Protein AF-A0A6L7NGR9-F1 (afdb_monomer_lite)

Structure (mmCIF, N/CA/C/O backbone):
data_AF-A0A6L7NGR9-F1
#
_entry.id   AF-A0A6L7NGR9-F1
#
loop_
_atom_site.group_PDB
_atom_site.id
_atom_site.type_symbol
_atom_site.label_atom_id
_atom_site.label_alt_id
_atom_site.label_comp_id
_atom_site.label_asym_id
_atom_site.label_entity_id
_atom_site.label_seq_id
_atom_site.pdbx_PDB_ins_code
_atom_site.Cartn_x
_atom_site.Cartn_y
_atom_site.Cartn_z
_atom_site.occupancy
_atom_site.B_iso_or_equiv
_atom_site.auth_seq_id
_atom_site.auth_comp_id
_atom_site.auth_asym_id
_atom_site.auth_atom_id
_atom_site.pdbx_PDB_model_num
ATOM 1 N N . MET A 1 1 ? -42.366 -26.727 84.692 1.00 46.19 1 MET A N 1
ATOM 2 C CA . MET A 1 1 ? -41.537 -26.324 85.850 1.00 46.19 1 MET A CA 1
ATOM 3 C C . MET A 1 1 ? -40.359 -27.289 85.935 1.00 46.19 1 MET A C 1
ATOM 5 O O . MET A 1 1 ? -40.622 -28.473 85.774 1.00 46.19 1 MET A O 1
ATOM 9 N N . ALA A 1 2 ? -39.149 -26.780 86.221 1.00 41.91 2 ALA A N 1
ATOM 10 C CA . ALA A 1 2 ? -37.845 -27.476 86.352 1.00 41.91 2 ALA A CA 1
ATOM 11 C C . ALA A 1 2 ? -37.067 -27.638 85.010 1.00 41.91 2 ALA A C 1
ATOM 13 O O . ALA A 1 2 ? -37.673 -28.028 84.020 1.00 41.91 2 ALA A O 1
ATOM 14 N N . THR A 1 3 ? -35.773 -27.302 84.850 1.00 41.22 3 THR A N 1
ATOM 15 C CA . THR A 1 3 ? -34.698 -26.988 85.819 1.00 41.22 3 THR A CA 1
ATOM 16 C C . THR A 1 3 ? -33.558 -26.177 85.163 1.00 41.22 3 THR A C 1
ATOM 18 O O . THR A 1 3 ? -33.253 -26.348 83.988 1.00 41.22 3 THR A O 1
ATOM 21 N N . THR A 1 4 ? -32.933 -25.328 85.978 1.00 52.09 4 THR A N 1
ATOM 22 C CA . THR A 1 4 ? -31.679 -24.555 85.858 1.00 52.09 4 THR A CA 1
ATOM 23 C C . THR A 1 4 ? -30.402 -25.373 85.562 1.00 52.09 4 THR A C 1
ATOM 25 O O . THR A 1 4 ? -30.293 -26.499 86.038 1.00 52.09 4 THR A O 1
ATOM 28 N N . GLY A 1 5 ? -29.380 -24.756 84.935 1.00 35.94 5 GLY A N 1
ATOM 29 C CA . GLY A 1 5 ? -27.960 -25.159 85.064 1.00 35.94 5 GLY A CA 1
ATOM 30 C C . GLY A 1 5 ? -26.972 -24.437 84.118 1.00 35.94 5 GLY A C 1
ATOM 31 O O . GLY A 1 5 ? -27.147 -24.485 82.909 1.00 35.94 5 GLY A O 1
ATOM 32 N N . ALA A 1 6 ? -25.931 -23.794 84.664 1.00 43.97 6 ALA A N 1
ATOM 33 C CA . ALA A 1 6 ? -24.799 -23.113 83.989 1.00 43.97 6 ALA A CA 1
ATOM 34 C C . ALA A 1 6 ? -23.446 -23.738 84.459 1.00 43.97 6 ALA A C 1
ATOM 36 O O . ALA A 1 6 ? -23.508 -24.555 85.377 1.00 43.97 6 ALA A O 1
ATOM 37 N N . PRO A 1 7 ? -22.231 -23.236 84.110 1.00 58.16 7 PRO A N 1
ATOM 38 C CA . PRO A 1 7 ? -21.528 -23.062 82.824 1.00 58.16 7 PRO A CA 1
ATOM 39 C C . PRO A 1 7 ? -20.196 -23.912 82.770 1.00 58.16 7 PRO A C 1
ATOM 41 O O . PRO A 1 7 ? -20.270 -25.090 83.094 1.00 58.16 7 PRO A O 1
ATOM 44 N N . PRO A 1 8 ? -19.011 -23.416 82.326 1.00 58.41 8 PRO A N 1
ATOM 45 C CA . PRO A 1 8 ? -18.222 -23.837 81.147 1.00 58.41 8 PRO A CA 1
ATOM 46 C C . PRO A 1 8 ? -16.953 -24.690 81.440 1.00 58.41 8 PRO A C 1
ATOM 48 O O . PRO A 1 8 ? -16.488 -24.697 82.571 1.00 58.41 8 PRO A O 1
ATOM 51 N N . ALA A 1 9 ? -16.343 -25.327 80.420 1.00 42.66 9 ALA A N 1
ATOM 52 C CA . ALA A 1 9 ? -14.874 -25.465 80.228 1.00 42.66 9 ALA A CA 1
ATOM 53 C C . ALA A 1 9 ? -14.496 -26.461 79.101 1.00 42.66 9 ALA A C 1
ATOM 55 O O . ALA A 1 9 ? -14.867 -27.627 79.146 1.00 42.66 9 ALA A O 1
ATOM 56 N N . THR A 1 10 ? -13.739 -25.943 78.125 1.00 47.97 10 THR A N 1
ATOM 57 C CA . THR A 1 10 ? -12.476 -26.472 77.561 1.00 47.97 10 THR A CA 1
ATOM 58 C C . THR A 1 10 ? -12.337 -27.979 77.290 1.00 47.97 10 THR A C 1
ATOM 60 O O . THR A 1 10 ? -12.200 -28.737 78.240 1.00 47.97 10 THR A O 1
ATOM 63 N N . ASP A 1 11 ? -12.210 -28.386 76.013 1.00 40.19 11 ASP A N 1
ATOM 64 C CA . ASP A 1 11 ? -10.945 -28.948 75.487 1.00 40.19 11 ASP A CA 1
ATOM 65 C C . ASP A 1 11 ? -10.927 -29.154 73.949 1.00 40.19 11 ASP A C 1
ATOM 67 O O . ASP A 1 11 ? -11.904 -29.587 73.345 1.00 40.19 11 ASP A O 1
ATOM 71 N N . ALA A 1 12 ? -9.744 -28.890 73.385 1.00 48.38 12 ALA A N 1
ATOM 72 C CA . ALA A 1 12 ? -9.137 -29.399 72.148 1.00 48.38 12 ALA A CA 1
ATOM 73 C C . ALA A 1 12 ? -9.576 -28.913 70.734 1.00 48.38 12 ALA A C 1
ATOM 75 O O . ALA A 1 12 ? -10.753 -28.908 70.373 1.00 48.38 12 ALA A O 1
ATOM 76 N N . PRO A 1 13 ? -8.588 -28.560 69.875 1.00 42.38 13 PRO A N 1
ATOM 77 C CA . PRO A 1 13 ? -8.793 -27.973 68.554 1.00 42.38 13 PRO A CA 1
ATOM 78 C C . PRO A 1 13 ? -9.148 -29.045 67.519 1.00 42.38 13 PRO A C 1
ATOM 80 O O . PRO A 1 13 ? -8.401 -29.999 67.313 1.00 42.38 13 PRO A O 1
ATOM 83 N N . THR A 1 14 ? -10.259 -28.877 66.809 1.00 45.09 14 THR A N 1
ATOM 84 C CA . THR A 1 14 ? -10.574 -29.722 65.653 1.00 45.09 14 THR A CA 1
ATOM 85 C C . THR A 1 14 ? -10.079 -29.035 64.385 1.00 45.09 14 THR A C 1
ATOM 87 O O . THR A 1 14 ? -10.652 -28.052 63.931 1.00 45.09 14 THR A O 1
ATOM 90 N N . THR A 1 15 ? -8.958 -29.549 63.878 1.00 54.28 15 THR A N 1
ATOM 91 C CA . THR A 1 15 ? -8.473 -29.535 62.491 1.00 54.28 15 THR A CA 1
ATOM 92 C C . THR A 1 15 ? -9.235 -28.622 61.526 1.00 54.28 15 THR A C 1
ATOM 94 O O . THR A 1 15 ? -10.210 -29.032 60.897 1.00 54.28 15 THR A O 1
ATOM 97 N N . THR A 1 16 ? -8.721 -27.410 61.323 1.00 45.53 16 THR A N 1
ATOM 98 C CA . THR A 1 16 ? -9.046 -26.622 60.132 1.00 45.53 16 THR A CA 1
ATOM 99 C C . THR A 1 16 ? -8.161 -27.124 58.994 1.00 45.53 16 THR A C 1
ATOM 101 O O . THR A 1 16 ? -6.934 -27.077 59.079 1.00 45.53 16 THR A O 1
ATOM 104 N N . ALA A 1 17 ? -8.796 -27.665 57.956 1.00 55.09 17 ALA A N 1
ATOM 105 C CA . ALA A 1 17 ? -8.168 -28.107 56.717 1.00 55.09 17 ALA A CA 1
ATOM 106 C C . ALA A 1 17 ? -7.245 -27.024 56.119 1.00 55.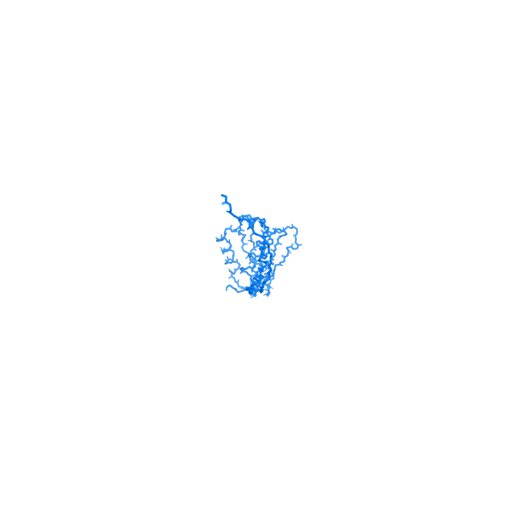09 17 ALA A C 1
ATOM 108 O O . ALA A 1 17 ? -7.512 -25.834 56.312 1.00 55.09 17 ALA A O 1
ATOM 109 N N . PRO A 1 18 ? -6.200 -27.389 55.349 1.00 48.34 18 PRO A N 1
ATOM 110 C CA . PRO A 1 18 ? -5.479 -26.403 54.564 1.00 48.34 18 PRO A CA 1
ATOM 111 C C . PRO A 1 18 ? -6.448 -25.835 53.524 1.00 48.34 18 PRO A C 1
ATOM 113 O O . PRO A 1 18 ? -6.770 -26.480 52.528 1.00 48.34 18 PRO A O 1
ATOM 116 N N . THR A 1 19 ? -6.935 -24.619 53.757 1.00 48.09 19 THR A N 1
ATOM 117 C CA . THR A 1 19 ? -7.492 -23.784 52.698 1.00 48.09 19 THR A CA 1
ATOM 118 C C . THR A 1 19 ? -6.377 -23.567 51.689 1.00 48.09 19 THR A C 1
ATOM 120 O O . THR A 1 19 ? -5.473 -22.762 51.904 1.00 48.09 19 THR A O 1
ATOM 123 N N . THR A 1 20 ? -6.409 -24.329 50.598 1.00 49.38 20 THR A N 1
ATOM 124 C CA . THR A 1 20 ? -5.662 -24.020 49.387 1.00 49.38 20 THR A CA 1
ATOM 125 C C . THR A 1 20 ? -6.152 -22.667 48.903 1.00 49.38 20 THR A C 1
ATOM 127 O O . THR A 1 20 ? -7.201 -22.562 48.264 1.00 49.38 20 THR A O 1
ATOM 130 N N . THR A 1 21 ? -5.411 -21.620 49.256 1.00 50.97 21 THR A N 1
ATOM 131 C CA . THR A 1 21 ? -5.535 -20.299 48.657 1.00 50.97 21 THR A CA 1
ATOM 132 C C . THR A 1 21 ? -5.231 -20.465 47.176 1.00 50.97 21 THR A C 1
ATOM 134 O O . THR A 1 21 ? -4.079 -20.469 46.751 1.00 50.97 21 THR A O 1
ATOM 137 N N . THR A 1 22 ? -6.279 -20.684 46.385 1.00 55.34 22 THR A N 1
ATOM 138 C CA . THR A 1 22 ? -6.203 -20.543 44.937 1.00 55.34 22 THR A CA 1
ATOM 139 C C . THR A 1 22 ? -6.029 -19.056 44.698 1.00 55.34 22 THR A C 1
ATOM 141 O O . THR A 1 22 ? -6.989 -18.290 44.748 1.00 55.34 22 THR A O 1
ATOM 144 N N . THR A 1 23 ? -4.775 -18.642 44.537 1.00 51.25 23 THR A N 1
ATOM 145 C CA . THR A 1 23 ? -4.409 -17.335 44.011 1.00 51.25 23 THR A CA 1
ATOM 146 C C . THR A 1 23 ? -5.068 -17.217 42.645 1.00 51.25 23 THR A C 1
ATOM 148 O O . THR A 1 23 ? -4.574 -17.755 41.656 1.00 51.25 23 THR A O 1
ATOM 151 N N . ALA A 1 24 ? -6.235 -16.575 42.609 1.00 56.84 24 ALA A N 1
ATOM 152 C CA . ALA A 1 24 ? -6.860 -16.150 41.375 1.00 56.84 24 ALA A CA 1
ATOM 153 C C . ALA A 1 24 ? -5.888 -15.166 40.724 1.00 56.84 24 ALA A C 1
ATOM 155 O O . ALA A 1 24 ? -5.735 -14.028 41.169 1.00 56.84 24 ALA A O 1
ATOM 156 N N . VAL A 1 25 ? -5.164 -15.652 39.717 1.00 58.34 25 VAL A N 1
ATOM 157 C CA . VAL A 1 25 ? -4.406 -14.801 38.812 1.00 58.34 25 VAL A CA 1
ATOM 158 C C . VAL A 1 25 ? -5.382 -13.758 38.267 1.00 58.34 25 VAL A C 1
ATOM 160 O O . VAL A 1 25 ? -6.451 -14.137 37.780 1.00 58.34 25 VAL A O 1
ATOM 163 N N . PRO A 1 26 ? -5.091 -12.453 38.374 1.00 55.81 26 PRO A N 1
ATOM 164 C CA . PRO A 1 26 ? -5.890 -11.471 37.673 1.00 55.81 26 PRO A CA 1
ATOM 165 C C . PRO A 1 26 ? -5.698 -11.753 36.184 1.00 55.81 26 PRO A C 1
ATOM 167 O O . PRO A 1 26 ? -4.645 -11.472 35.617 1.00 55.81 26 PRO A O 1
ATOM 170 N N . THR A 1 27 ? -6.705 -12.347 35.547 1.00 53.78 27 THR A N 1
ATOM 171 C CA . THR A 1 27 ? -6.862 -12.270 34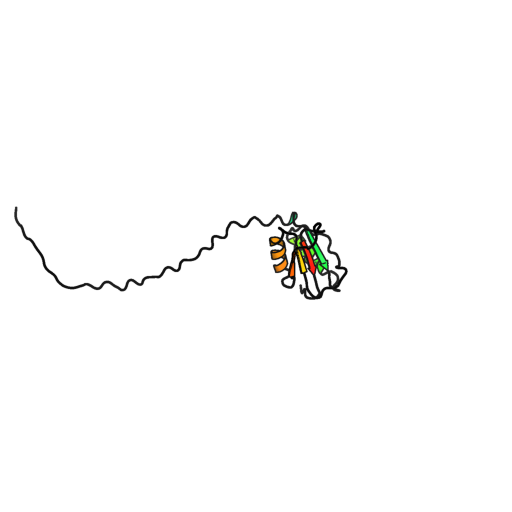.100 1.00 53.78 27 THR A CA 1
ATOM 172 C C . THR A 1 27 ? -6.998 -10.793 33.782 1.00 53.78 27 THR A C 1
ATOM 174 O O . THR A 1 27 ? -8.073 -10.207 33.926 1.00 53.78 27 THR A O 1
ATOM 177 N N . THR A 1 28 ? -5.877 -10.177 33.408 1.00 50.28 28 THR A N 1
ATOM 178 C CA . THR A 1 28 ? -5.826 -8.890 32.731 1.00 50.28 28 THR A CA 1
ATOM 179 C C . THR A 1 28 ? -6.605 -9.055 31.438 1.00 50.28 28 THR A C 1
ATOM 181 O O . THR A 1 28 ? -6.067 -9.415 30.394 1.00 50.28 28 THR A O 1
ATOM 184 N N . THR A 1 29 ? -7.915 -8.865 31.542 1.00 49.44 29 THR A N 1
ATOM 185 C CA . THR A 1 29 ? -8.777 -8.645 30.395 1.00 49.44 29 THR A CA 1
ATOM 186 C C . THR A 1 29 ? -8.374 -7.269 29.909 1.00 49.44 29 THR A C 1
ATOM 188 O O . THR A 1 29 ? -8.812 -6.255 30.448 1.00 49.44 29 THR A O 1
ATOM 191 N N . THR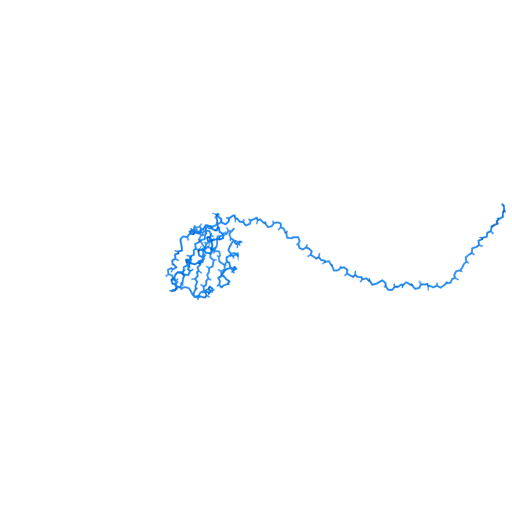 A 1 30 ? -7.419 -7.237 28.983 1.00 50.94 30 THR A N 1
ATOM 192 C CA . THR A 1 30 ? -7.105 -6.043 28.213 1.00 50.94 30 THR A CA 1
ATOM 193 C C . THR A 1 30 ? -8.394 -5.670 27.501 1.00 50.94 30 THR A C 1
ATOM 195 O O . THR A 1 30 ? -8.749 -6.265 26.488 1.00 50.94 30 THR A O 1
ATOM 198 N N . THR A 1 31 ? -9.142 -4.742 28.095 1.00 49.38 31 THR A N 1
ATOM 199 C CA . THR A 1 31 ? -10.227 -4.027 27.437 1.00 49.38 31 THR A CA 1
ATOM 200 C C . THR A 1 31 ? -9.591 -3.296 26.271 1.00 49.38 31 THR A C 1
ATOM 202 O O . THR A 1 31 ? -9.032 -2.210 26.418 1.00 49.38 31 THR A O 1
ATOM 205 N N . GLU A 1 32 ? -9.604 -3.950 25.120 1.00 50.25 32 GLU A N 1
ATOM 206 C CA . GLU A 1 32 ? -9.303 -3.332 23.852 1.00 50.25 32 GLU A CA 1
ATOM 207 C C . GLU A 1 32 ? -10.317 -2.201 23.677 1.00 50.25 32 GLU A C 1
ATOM 209 O O . GLU A 1 32 ? -11.518 -2.436 23.535 1.00 50.25 32 GLU A O 1
ATOM 214 N N . ALA A 1 33 ? -9.845 -0.958 23.800 1.00 49.69 33 ALA A N 1
ATOM 215 C CA . ALA A 1 33 ? -10.632 0.207 23.434 1.00 49.69 33 ALA A CA 1
ATOM 216 C C . ALA A 1 33 ? -11.251 -0.054 22.052 1.00 49.69 33 ALA A C 1
ATOM 218 O O . ALA A 1 33 ? -10.545 -0.593 21.195 1.00 49.69 33 ALA A O 1
ATOM 219 N N . PRO A 1 34 ? -12.532 0.294 21.821 1.00 47.69 34 PRO A N 1
ATOM 220 C CA . PRO A 1 34 ? -13.145 0.127 20.513 1.00 47.69 34 PRO A CA 1
ATOM 221 C C . PRO A 1 34 ? -12.266 0.856 19.502 1.00 47.69 34 PRO A C 1
ATOM 223 O O . PRO A 1 34 ? -12.192 2.088 19.499 1.00 47.69 34 PRO A O 1
ATOM 226 N N . ARG A 1 35 ? -11.511 0.082 18.713 1.00 52.72 35 ARG A N 1
ATOM 227 C CA . ARG A 1 35 ? -10.639 0.641 17.688 1.00 52.72 35 ARG A CA 1
ATOM 228 C C . ARG A 1 35 ? -11.536 1.460 16.762 1.00 52.72 35 ARG A C 1
ATOM 230 O O . ARG A 1 35 ? -12.609 0.971 16.395 1.00 52.72 35 ARG A O 1
ATOM 237 N N . PRO A 1 36 ? -11.144 2.692 16.398 1.00 50.03 36 PRO A N 1
ATOM 238 C CA . PRO A 1 36 ? -11.860 3.415 15.363 1.00 50.03 36 PRO A CA 1
ATOM 239 C C . PRO A 1 36 ? -11.947 2.509 14.123 1.00 50.03 36 PRO A C 1
ATOM 241 O O . PRO A 1 36 ? -10.964 1.830 13.809 1.00 50.03 36 PRO A O 1
ATOM 244 N N . PRO A 1 37 ? -13.121 2.418 13.477 1.00 56.72 37 PRO A N 1
ATOM 245 C CA . PRO A 1 37 ? -13.332 1.483 12.382 1.00 56.72 37 PRO A CA 1
ATOM 246 C C . PRO A 1 37 ? -12.310 1.743 11.272 1.00 56.72 37 PRO A C 1
ATOM 248 O O . PRO A 1 37 ? -12.076 2.897 10.906 1.00 56.72 37 PRO A O 1
ATOM 251 N N . VAL A 1 38 ? -11.709 0.667 10.747 1.00 58.78 38 VAL A N 1
ATOM 252 C CA . VAL A 1 38 ? -10.936 0.712 9.495 1.00 58.78 38 VAL A CA 1
ATOM 253 C C . VAL A 1 38 ? -11.826 1.374 8.446 1.00 58.78 38 VAL A C 1
ATOM 255 O O . VAL A 1 38 ? -13.031 1.092 8.397 1.00 58.78 38 VAL A O 1
ATOM 258 N N . ARG A 1 39 ? -11.278 2.309 7.659 1.00 66.50 39 ARG A N 1
ATOM 259 C CA . ARG A 1 39 ? -12.094 3.013 6.666 1.00 66.50 39 ARG A CA 1
ATOM 260 C C . ARG A 1 39 ? -12.625 1.979 5.676 1.00 66.50 39 ARG A C 1
ATOM 262 O O . ARG A 1 39 ? -11.973 0.960 5.443 1.00 66.50 39 ARG A O 1
ATOM 269 N N . PRO A 1 40 ? -13.808 2.200 5.082 1.00 64.38 40 PRO A N 1
ATOM 270 C CA . PRO A 1 40 ? -14.291 1.288 4.062 1.00 64.38 40 PRO A CA 1
ATOM 271 C C . PRO A 1 40 ? -13.225 1.176 2.958 1.00 64.38 40 PRO A C 1
ATOM 273 O O . PRO A 1 40 ? -12.773 2.212 2.460 1.00 64.38 40 PRO A O 1
ATOM 276 N N . PRO A 1 41 ? -12.831 -0.042 2.549 1.00 64.38 41 PRO A N 1
ATOM 277 C CA . PRO A 1 41 ? -11.746 -0.252 1.587 1.00 64.38 41 PRO A CA 1
ATOM 278 C C . PRO A 1 41 ? -12.021 0.463 0.253 1.00 64.38 41 PRO A C 1
ATOM 280 O O . PRO A 1 41 ? -11.108 0.944 -0.412 1.00 64.38 41 PRO A O 1
ATOM 283 N N . SER A 1 42 ? -13.293 0.690 -0.084 1.00 68.50 42 SER A N 1
ATOM 284 C CA . SER A 1 42 ? -13.720 1.464 -1.256 1.00 68.50 42 SER A CA 1
ATOM 285 C C . SER A 1 42 ? -13.334 2.957 -1.230 1.00 68.50 42 SER A C 1
ATOM 287 O O . SER A 1 42 ? -13.386 3.618 -2.273 1.00 68.50 42 SER A O 1
ATOM 289 N N . GLN A 1 43 ? -12.968 3.504 -0.064 1.00 71.31 43 GLN A N 1
ATOM 290 C CA . GLN A 1 43 ? -12.390 4.848 0.095 1.00 71.31 43 GLN A CA 1
ATOM 291 C C . GLN A 1 43 ? -10.854 4.840 0.081 1.00 71.31 43 GLN A C 1
ATOM 293 O O . GLN A 1 43 ? -10.240 5.900 -0.036 1.00 71.31 43 GLN A O 1
ATOM 298 N N . VAL A 1 44 ? -10.231 3.666 0.173 1.00 76.88 44 VAL A N 1
ATOM 299 C CA . VAL A 1 44 ? -8.783 3.501 0.273 1.00 76.88 44 VAL A CA 1
ATOM 300 C C . VAL A 1 44 ? -8.246 3.189 -1.118 1.00 76.88 44 VAL A C 1
ATOM 302 O O . VAL A 1 44 ? -8.363 2.075 -1.621 1.00 76.88 44 VAL A O 1
ATOM 305 N N . GLY A 1 45 ? -7.704 4.224 -1.756 1.00 80.25 45 GLY A N 1
ATOM 306 C CA . GLY A 1 45 ? -6.969 4.117 -3.010 1.00 80.25 45 GLY A CA 1
ATOM 307 C C . GLY A 1 45 ? -5.617 3.430 -2.811 1.00 80.25 45 GLY A C 1
ATOM 308 O O . GLY A 1 45 ? -4.761 3.984 -2.124 1.00 80.25 45 GLY A O 1
ATOM 309 N N . VAL A 1 46 ? -5.399 2.273 -3.427 1.00 83.81 46 VAL A N 1
ATOM 310 C CA . VAL A 1 46 ? -4.102 1.587 -3.393 1.00 83.81 46 VAL A CA 1
ATOM 311 C C . VAL A 1 46 ? -3.470 1.640 -4.774 1.00 83.81 46 VAL A C 1
ATOM 313 O O . VAL A 1 46 ? -4.052 1.165 -5.749 1.00 83.81 46 VAL A O 1
ATOM 316 N N . LEU A 1 47 ? -2.293 2.252 -4.854 1.00 86.12 47 LEU A N 1
ATOM 317 C CA . LEU A 1 47 ? -1.438 2.248 -6.034 1.00 86.12 47 LEU A CA 1
ATOM 318 C C . LEU A 1 47 ? -0.330 1.228 -5.818 1.00 86.12 47 LEU A C 1
ATOM 320 O O . LEU A 1 47 ? 0.373 1.296 -4.817 1.00 86.12 47 LEU A O 1
ATOM 324 N N . VAL A 1 48 ? -0.147 0.316 -6.762 1.00 86.88 48 VAL A N 1
ATOM 325 C CA . VAL A 1 48 ? 0.949 -0.651 -6.707 1.00 86.88 48 VAL A CA 1
ATOM 326 C C . VAL A 1 48 ? 1.983 -0.269 -7.755 1.00 86.88 48 VAL A C 1
ATOM 328 O O . VAL A 1 48 ? 1.669 -0.141 -8.936 1.00 86.88 48 VAL A O 1
ATOM 331 N N . LEU A 1 49 ? 3.211 -0.057 -7.306 1.00 86.25 49 LEU A N 1
ATOM 332 C CA . LEU A 1 49 ? 4.372 0.260 -8.114 1.00 86.25 49 LEU A CA 1
ATOM 333 C C . LEU A 1 49 ? 5.277 -0.962 -8.189 1.00 86.25 49 LEU A C 1
ATOM 335 O O . LEU A 1 49 ? 5.693 -1.503 -7.171 1.00 86.25 49 LEU A O 1
ATOM 339 N N . ASN A 1 50 ? 5.610 -1.385 -9.398 1.00 86.06 50 ASN A N 1
ATOM 340 C CA . ASN A 1 50 ? 6.574 -2.449 -9.613 1.00 86.06 50 ASN A CA 1
ATOM 341 C C . ASN A 1 50 ? 7.985 -1.870 -9.713 1.00 86.06 50 ASN A C 1
ATOM 343 O O . ASN A 1 50 ? 8.312 -1.227 -10.708 1.00 86.06 50 ASN A O 1
ATOM 347 N N . ALA A 1 51 ? 8.814 -2.104 -8.705 1.00 84.00 51 ALA A N 1
ATOM 348 C CA . ALA A 1 51 ? 10.233 -1.766 -8.709 1.00 84.00 51 ALA A CA 1
ATOM 349 C C . ALA A 1 51 ? 11.103 -2.987 -9.050 1.00 84.00 51 ALA A C 1
ATOM 351 O O . ALA A 1 51 ? 12.249 -3.084 -8.617 1.00 84.00 51 ALA A O 1
ATOM 352 N N . THR A 1 52 ? 10.564 -3.942 -9.810 1.00 80.12 52 THR A N 1
ATOM 353 C CA . THR A 1 52 ? 11.284 -5.136 -10.263 1.00 80.12 52 THR A CA 1
ATOM 354 C C . THR A 1 52 ? 11.253 -5.265 -11.780 1.00 80.12 52 THR A C 1
ATOM 356 O O . THR A 1 52 ? 10.433 -4.665 -12.472 1.00 80.12 52 THR A O 1
ATOM 359 N N . SER A 1 53 ? 12.102 -6.150 -12.308 1.00 74.38 53 SER A N 1
ATOM 360 C CA . SER A 1 53 ? 12.042 -6.571 -13.714 1.00 74.38 53 SER A CA 1
ATOM 361 C C . SER A 1 53 ? 10.946 -7.615 -14.000 1.00 74.38 53 SER A C 1
ATOM 363 O O . SER A 1 53 ? 10.822 -8.072 -15.138 1.00 74.38 53 SER A O 1
ATOM 365 N N . VAL A 1 54 ? 10.155 -8.021 -12.998 1.00 73.88 54 VAL A N 1
ATOM 366 C CA . VAL A 1 54 ? 9.091 -9.024 -13.154 1.00 73.88 54 VAL A CA 1
ATOM 367 C C . VAL A 1 54 ? 7.822 -8.343 -13.647 1.00 73.88 54 VAL A C 1
ATOM 369 O O . VAL A 1 54 ? 7.112 -7.689 -12.890 1.00 73.88 54 VAL A O 1
ATOM 372 N N . ALA A 1 55 ? 7.501 -8.496 -14.929 1.00 74.25 55 ALA A N 1
ATOM 373 C CA . ALA A 1 55 ? 6.280 -7.926 -15.489 1.00 74.25 55 ALA A CA 1
ATOM 374 C C . ALA A 1 55 ? 5.021 -8.600 -14.908 1.00 74.25 55 ALA A C 1
ATOM 376 O O . ALA A 1 55 ? 4.905 -9.823 -14.902 1.00 74.25 55 ALA A O 1
ATOM 377 N N . GLY A 1 56 ? 4.047 -7.793 -14.477 1.00 74.19 56 GLY A N 1
ATOM 378 C CA . GLY A 1 56 ? 2.727 -8.265 -14.037 1.00 74.19 56 GLY A CA 1
ATOM 379 C C . GLY A 1 56 ? 2.568 -8.494 -12.532 1.00 74.19 56 GLY A C 1
ATOM 380 O O . GLY A 1 56 ? 1.436 -8.660 -12.085 1.00 74.19 56 GLY A O 1
ATOM 381 N N . LEU A 1 57 ? 3.646 -8.416 -11.751 1.00 79.94 57 LEU A N 1
ATOM 382 C CA . LEU A 1 57 ? 3.621 -8.620 -10.299 1.00 79.94 57 LEU A CA 1
ATOM 383 C C . LEU A 1 57 ? 2.744 -7.575 -9.586 1.00 79.94 57 LEU A C 1
ATOM 385 O O . LEU A 1 57 ? 1.815 -7.923 -8.861 1.00 79.94 57 LEU A O 1
ATOM 389 N N . ALA A 1 58 ? 2.919 -6.290 -9.912 1.00 79.50 58 ALA A N 1
ATOM 390 C CA . ALA A 1 58 ? 2.046 -5.232 -9.396 1.00 79.50 58 ALA A CA 1
ATOM 391 C C . ALA A 1 58 ? 0.575 -5.410 -9.807 1.00 79.50 58 ALA A C 1
ATOM 393 O O . ALA A 1 58 ? -0.328 -5.090 -9.038 1.00 79.50 58 ALA A O 1
ATOM 394 N N . GLY A 1 59 ? 0.323 -5.952 -11.002 1.00 82.50 59 GLY A N 1
ATOM 395 C CA . GLY A 1 59 ? -1.031 -6.233 -11.473 1.00 82.50 59 GLY A CA 1
ATOM 396 C C . GLY A 1 59 ? -1.729 -7.328 -10.675 1.00 82.50 59 GLY A C 1
ATOM 397 O O . GLY A 1 59 ? -2.910 -7.182 -10.382 1.00 82.50 59 GLY A O 1
ATOM 398 N N . ARG A 1 60 ? -1.003 -8.380 -10.279 1.00 82.88 60 ARG A N 1
ATOM 399 C CA . ARG A 1 60 ? -1.535 -9.467 -9.442 1.00 82.88 60 ARG A CA 1
ATOM 400 C C . ARG A 1 60 ? -1.946 -8.965 -8.068 1.00 82.88 60 ARG A C 1
ATOM 402 O O . ARG A 1 60 ? -3.105 -9.117 -7.704 1.00 82.88 60 ARG A O 1
ATOM 409 N N . PHE A 1 61 ? -1.046 -8.259 -7.392 1.00 82.81 61 PHE A N 1
ATOM 410 C CA . PHE A 1 61 ? -1.333 -7.679 -6.082 1.00 82.81 61 PHE A CA 1
ATOM 411 C C . PHE A 1 61 ? -2.520 -6.705 -6.144 1.00 82.81 61 PHE A C 1
ATOM 413 O O . PHE A 1 61 ? -3.403 -6.705 -5.289 1.00 82.81 61 PHE A O 1
ATOM 420 N N . THR A 1 62 ? -2.585 -5.901 -7.212 1.00 84.38 62 THR A N 1
ATOM 421 C CA . THR A 1 62 ? -3.718 -5.000 -7.455 1.00 84.38 62 THR A CA 1
ATOM 422 C C . THR A 1 62 ? -5.033 -5.765 -7.637 1.00 84.38 62 THR A C 1
ATOM 424 O O . THR A 1 62 ? -6.061 -5.323 -7.137 1.00 84.38 62 THR A O 1
ATOM 427 N N . ASP A 1 63 ? -5.038 -6.900 -8.331 1.00 84.88 63 ASP A N 1
ATOM 428 C CA . ASP A 1 63 ? -6.244 -7.719 -8.508 1.00 84.88 63 ASP A CA 1
ATOM 429 C C . ASP A 1 63 ? -6.725 -8.326 -7.177 1.00 84.88 63 ASP A C 1
ATOM 431 O O . ASP A 1 63 ? -7.917 -8.277 -6.871 1.00 84.88 63 ASP A O 1
ATOM 435 N N . GLU A 1 64 ? -5.803 -8.787 -6.326 1.00 83.00 64 GLU A N 1
ATOM 436 C CA . GLU A 1 64 ? -6.124 -9.291 -4.981 1.00 83.00 64 GLU A CA 1
ATOM 437 C C . GLU A 1 64 ? -6.770 -8.211 -4.106 1.00 83.00 64 GLU A C 1
ATOM 439 O O . GLU A 1 64 ? -7.836 -8.411 -3.517 1.00 83.00 64 GLU A O 1
ATOM 444 N N . LEU A 1 65 ? -6.179 -7.015 -4.102 1.00 80.50 65 LEU A N 1
ATOM 445 C CA . LEU A 1 65 ? -6.741 -5.821 -3.472 1.00 80.50 65 LEU A CA 1
ATOM 446 C C . LEU A 1 65 ? -8.141 -5.482 -4.005 1.00 80.50 65 LEU A C 1
ATOM 448 O O . LEU A 1 65 ? -9.039 -5.135 -3.231 1.00 80.50 65 LEU A O 1
ATOM 452 N N . ALA A 1 66 ? -8.351 -5.586 -5.318 1.00 82.06 66 ALA A N 1
ATOM 453 C CA . ALA A 1 66 ? -9.652 -5.331 -5.928 1.00 82.06 66 ALA A CA 1
ATOM 454 C C . ALA A 1 66 ? -10.695 -6.358 -5.457 1.00 82.06 66 ALA A C 1
ATOM 456 O O . ALA A 1 66 ? -11.825 -5.979 -5.141 1.00 82.06 66 ALA A O 1
ATOM 457 N N . GLY A 1 67 ? -10.308 -7.633 -5.338 1.00 78.50 67 GLY A N 1
ATOM 458 C CA . GLY A 1 67 ? -11.148 -8.707 -4.799 1.00 78.50 67 GLY A CA 1
ATOM 459 C C . GLY A 1 67 ? -11.574 -8.476 -3.345 1.00 78.50 67 GLY A C 1
ATOM 460 O O . GLY A 1 67 ? -12.691 -8.822 -2.963 1.00 78.50 67 GLY A O 1
ATOM 461 N N . LEU A 1 68 ? -10.727 -7.814 -2.556 1.00 75.94 68 LEU A N 1
ATOM 462 C CA . LEU A 1 68 ? -11.019 -7.396 -1.180 1.00 75.94 68 LEU A CA 1
ATOM 463 C C . LEU A 1 68 ? -11.894 -6.125 -1.093 1.00 75.94 68 LEU A C 1
ATOM 465 O O . LEU A 1 68 ? -12.294 -5.714 -0.002 1.00 75.94 68 LEU A O 1
ATOM 469 N N . GLY A 1 69 ? -12.223 -5.502 -2.229 1.00 76.00 69 GLY A N 1
ATOM 470 C CA . GLY A 1 69 ? -13.075 -4.313 -2.302 1.00 76.00 69 GLY A CA 1
ATOM 471 C C . GLY A 1 69 ? -12.338 -2.988 -2.095 1.00 76.00 69 GLY A C 1
ATOM 472 O O . GLY A 1 69 ? -12.992 -1.959 -1.868 1.00 76.00 69 GLY A O 1
ATOM 473 N N . TYR A 1 70 ? -11.001 -2.995 -2.170 1.00 81.31 70 TYR A N 1
ATOM 474 C CA . TYR A 1 70 ? -10.203 -1.770 -2.169 1.00 81.31 70 TYR A CA 1
ATOM 475 C C . TYR A 1 70 ? -10.391 -0.994 -3.467 1.00 81.31 70 TYR A C 1
ATOM 477 O O . TYR A 1 70 ? -10.621 -1.561 -4.538 1.00 81.31 70 TYR A O 1
ATOM 485 N N . ARG A 1 71 ? -10.267 0.334 -3.389 1.00 83.12 71 ARG A N 1
ATOM 486 C CA . ARG A 1 71 ? -10.185 1.151 -4.597 1.00 83.12 71 ARG A CA 1
ATOM 487 C C . ARG A 1 71 ? -8.788 0.990 -5.176 1.00 83.12 71 ARG A C 1
ATOM 489 O O . ARG A 1 71 ? -7.837 1.611 -4.722 1.00 83.12 71 ARG A O 1
ATOM 496 N N . THR A 1 72 ? -8.661 0.171 -6.199 1.00 81.62 72 THR A N 1
ATOM 497 C CA . THR A 1 72 ? -7.376 -0.039 -6.850 1.00 81.62 72 THR A CA 1
ATOM 498 C C . THR A 1 72 ? -7.131 1.017 -7.914 1.00 81.62 72 THR A C 1
ATOM 500 O O . THR A 1 72 ? -8.005 1.366 -8.710 1.00 81.62 72 THR A O 1
ATOM 503 N N . VAL A 1 73 ? -5.936 1.592 -7.880 1.00 83.88 73 VAL A N 1
ATOM 504 C CA . VAL A 1 73 ? -5.422 2.491 -8.912 1.00 83.88 73 VAL A CA 1
ATOM 505 C C . VAL A 1 73 ? -4.650 1.627 -9.917 1.00 83.88 73 VAL A C 1
ATOM 507 O O . VAL A 1 73 ? -4.110 0.596 -9.510 1.00 83.88 73 VAL A O 1
ATOM 510 N N . PRO A 1 74 ? -4.602 1.986 -11.217 1.00 79.88 74 PRO A N 1
ATOM 511 C CA . PRO A 1 74 ? -3.836 1.221 -12.191 1.00 79.88 74 PRO A CA 1
ATOM 512 C C . PRO A 1 74 ? -2.403 0.996 -11.694 1.00 79.88 74 PRO A C 1
ATOM 514 O O . PRO A 1 74 ? -1.756 1.975 -11.308 1.00 79.88 74 PRO A O 1
ATOM 517 N N . PRO A 1 75 ? -1.920 -0.258 -11.678 1.00 84.25 75 PRO A N 1
ATOM 518 C CA . PRO A 1 75 ? -0.551 -0.544 -11.296 1.00 84.25 75 PRO A CA 1
ATOM 519 C C . PRO A 1 75 ? 0.390 0.134 -12.288 1.00 84.25 75 PRO A C 1
ATOM 521 O O . PRO A 1 75 ? 0.110 0.182 -13.488 1.00 84.25 75 PRO A O 1
ATOM 524 N N . ASP A 1 76 ? 1.506 0.637 -11.785 1.00 85.25 76 ASP A N 1
ATOM 525 C CA . ASP A 1 76 ? 2.501 1.351 -12.580 1.00 85.25 76 ASP A CA 1
ATOM 526 C C . ASP A 1 76 ? 3.903 0.818 -12.255 1.00 85.25 76 ASP A C 1
ATOM 528 O O . ASP A 1 76 ? 4.074 0.018 -11.334 1.00 85.25 76 ASP A O 1
ATOM 532 N N . ASN A 1 77 ? 4.921 1.204 -13.020 1.00 83.12 77 ASN A N 1
ATOM 533 C CA . ASN A 1 77 ? 6.294 0.785 -12.735 1.00 83.12 77 ASN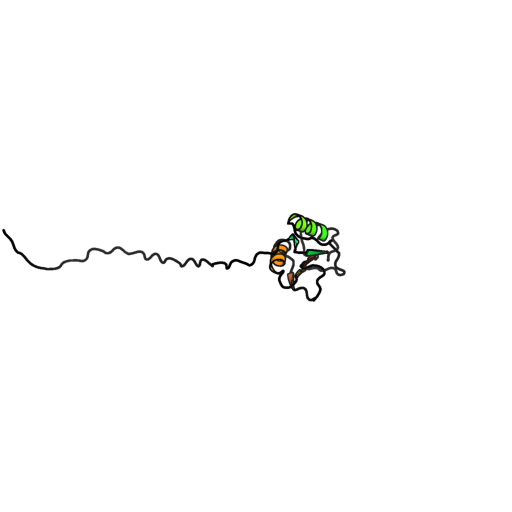 A CA 1
ATOM 534 C C . ASN A 1 77 ? 7.028 1.894 -11.980 1.00 83.12 77 ASN A C 1
ATOM 536 O O . ASN A 1 77 ? 6.924 3.073 -12.323 1.00 83.12 77 ASN A O 1
ATOM 540 N N . HIS A 1 78 ? 7.793 1.521 -10.959 1.00 81.12 78 HIS A N 1
ATOM 541 C CA . HIS A 1 78 ? 8.700 2.452 -10.308 1.00 81.12 78 HIS A CA 1
ATOM 542 C C . HIS A 1 78 ? 9.849 2.783 -11.283 1.00 81.12 78 HIS A C 1
ATOM 544 O O . HIS A 1 78 ? 10.339 1.881 -11.966 1.00 81.12 78 HIS A O 1
ATOM 550 N N . PRO A 1 79 ? 10.280 4.055 -11.402 1.00 77.25 79 PRO A N 1
ATOM 551 C CA . PRO A 1 79 ? 11.379 4.436 -12.294 1.00 77.25 79 PRO A CA 1
ATOM 552 C C . PRO A 1 79 ? 12.706 3.758 -11.936 1.00 77.25 79 PRO A C 1
ATOM 554 O O . PRO A 1 79 ? 13.566 3.601 -12.802 1.00 77.25 79 PRO A O 1
ATOM 557 N N . GLU A 1 80 ? 12.868 3.363 -10.675 1.00 79.88 80 GLU A N 1
ATOM 558 C CA . GLU A 1 80 ? 14.049 2.684 -10.156 1.00 79.88 80 GLU A CA 1
ATOM 559 C C . GLU A 1 80 ? 13.690 1.255 -9.746 1.00 79.88 80 GLU A C 1
ATOM 561 O O . GLU A 1 80 ? 12.570 0.985 -9.310 1.00 79.88 80 GLU A O 1
ATOM 566 N N . ASN A 1 81 ? 14.640 0.329 -9.887 1.00 79.81 81 ASN A N 1
ATOM 567 C CA . ASN A 1 81 ? 14.458 -1.014 -9.350 1.00 79.81 81 ASN A CA 1
ATOM 568 C C . ASN A 1 81 ? 14.924 -1.017 -7.895 1.00 79.81 81 ASN A C 1
ATOM 570 O O . ASN A 1 81 ? 16.037 -0.574 -7.614 1.00 79.81 81 ASN A O 1
ATOM 574 N N . LEU A 1 82 ? 14.084 -1.513 -6.993 1.00 81.69 82 LEU A N 1
ATOM 575 C CA . LEU A 1 82 ? 14.404 -1.644 -5.579 1.00 81.69 82 LEU A CA 1
ATOM 576 C C . LEU A 1 82 ? 14.588 -3.119 -5.253 1.00 81.69 82 LEU A C 1
ATOM 578 O O . LEU A 1 82 ? 13.779 -3.960 -5.645 1.00 81.69 82 LEU A O 1
ATOM 582 N N . ASP A 1 83 ? 15.639 -3.433 -4.503 1.00 80.81 83 ASP A N 1
ATOM 583 C CA . ASP A 1 83 ? 15.821 -4.777 -3.966 1.00 80.81 83 ASP A CA 1
ATOM 584 C C . ASP A 1 83 ? 14.799 -5.074 -2.865 1.00 80.81 83 ASP A C 1
ATOM 586 O O . ASP A 1 83 ? 14.324 -6.198 -2.782 1.00 80.81 83 ASP A O 1
ATOM 590 N N . SER A 1 84 ? 14.410 -4.070 -2.073 1.00 82.56 84 SER A N 1
ATOM 591 C CA . SER A 1 84 ? 13.421 -4.198 -0.996 1.00 82.56 84 SER A CA 1
ATOM 592 C C . SER A 1 84 ? 12.066 -3.616 -1.382 1.00 82.56 84 SER A C 1
ATOM 594 O O . SER A 1 84 ? 11.985 -2.627 -2.112 1.00 82.56 84 SER A O 1
ATOM 596 N N . SER A 1 85 ? 10.995 -4.197 -0.846 1.00 86.88 85 SER A N 1
ATOM 597 C CA . SER A 1 85 ? 9.649 -3.641 -0.979 1.00 86.88 85 SER A CA 1
ATOM 598 C C . SER A 1 85 ? 9.404 -2.550 0.061 1.00 86.88 85 SER A C 1
ATOM 600 O O . SER A 1 85 ? 9.935 -2.599 1.169 1.00 86.88 85 SER A O 1
ATOM 602 N N . VAL A 1 86 ? 8.594 -1.553 -0.284 1.00 87.81 86 VAL A N 1
ATOM 603 C CA . VAL A 1 86 ? 8.267 -0.423 0.593 1.00 87.81 86 VAL A CA 1
ATOM 604 C C . VAL A 1 86 ? 6.795 -0.071 0.426 1.00 87.81 86 VAL A C 1
ATOM 606 O O . VAL A 1 86 ? 6.338 0.203 -0.678 1.00 87.81 86 VAL A O 1
ATOM 609 N N . ILE A 1 87 ? 6.037 -0.049 1.516 1.00 88.31 87 ILE A N 1
ATOM 610 C CA . ILE A 1 87 ? 4.659 0.441 1.544 1.00 88.31 87 ILE A CA 1
ATOM 611 C C . ILE A 1 87 ? 4.689 1.883 2.024 1.00 88.31 87 ILE A C 1
ATOM 613 O O . ILE A 1 87 ? 4.855 2.160 3.211 1.00 88.31 87 ILE A O 1
ATOM 617 N N . TRP A 1 88 ? 4.470 2.812 1.104 1.00 88.31 88 TRP A N 1
ATOM 618 C CA . TRP A 1 88 ? 4.198 4.192 1.456 1.00 88.31 88 TRP A CA 1
ATOM 619 C C . TRP A 1 88 ? 2.734 4.392 1.800 1.00 88.31 88 TRP A C 1
ATOM 621 O O . TRP A 1 88 ? 1.850 4.068 1.011 1.00 88.31 88 TRP A O 1
ATOM 631 N N . TYR A 1 89 ? 2.459 4.989 2.949 1.00 85.75 89 TYR A N 1
ATOM 632 C CA . TYR A 1 89 ? 1.095 5.302 3.358 1.00 85.75 89 TYR A CA 1
ATOM 633 C C . TYR A 1 89 ? 0.994 6.725 3.877 1.00 85.75 89 TYR A C 1
ATOM 635 O O . TYR A 1 89 ? 1.945 7.301 4.399 1.00 85.75 89 TYR A O 1
ATOM 643 N N . VAL A 1 90 ? -0.178 7.317 3.713 1.00 84.00 90 VAL A N 1
ATOM 644 C CA . VAL A 1 90 ? -0.450 8.670 4.196 1.00 84.00 90 VAL A CA 1
ATOM 645 C C . VAL A 1 90 ? -0.822 8.617 5.670 1.00 84.00 90 VAL A C 1
ATOM 647 O O . VAL A 1 90 ? -1.454 7.658 6.121 1.00 84.00 90 VAL A O 1
ATOM 650 N N . GLU A 1 91 ? -0.475 9.660 6.423 1.00 78.50 91 GLU A N 1
ATOM 651 C CA . GLU A 1 91 ? -0.859 9.764 7.829 1.00 78.50 91 GLU A CA 1
ATOM 652 C C . GLU A 1 91 ? -2.378 9.566 7.996 1.00 78.50 91 GLU A C 1
ATOM 654 O O . GLU A 1 91 ? -3.201 10.210 7.342 1.00 78.50 91 GLU A O 1
ATOM 659 N N . GLY A 1 92 ? -2.752 8.598 8.836 1.00 75.38 92 GLY A N 1
ATOM 660 C CA . GLY A 1 92 ? -4.138 8.163 9.021 1.00 75.38 92 GLY A CA 1
ATOM 661 C C . GLY A 1 92 ? -4.566 6.922 8.223 1.00 75.38 92 GLY A C 1
ATOM 662 O O . GLY A 1 92 ? -5.664 6.431 8.482 1.00 75.38 92 GLY A O 1
ATOM 663 N N . TYR A 1 93 ? -3.739 6.388 7.319 1.00 77.75 93 TYR A N 1
ATOM 664 C CA . TYR A 1 93 ? -3.959 5.105 6.616 1.00 77.75 93 TYR A CA 1
ATOM 665 C C . TYR A 1 93 ? -3.031 3.978 7.112 1.00 77.75 93 TYR A C 1
ATOM 667 O O . TYR A 1 93 ? -2.890 2.945 6.465 1.00 77.75 93 TYR A O 1
ATOM 675 N N . ASP A 1 94 ? -2.406 4.167 8.277 1.00 78.94 94 ASP A N 1
ATOM 676 C CA . ASP A 1 94 ? -1.514 3.196 8.931 1.00 78.94 94 ASP A CA 1
ATOM 677 C C . ASP A 1 94 ? -2.168 1.817 9.122 1.00 78.94 94 ASP A C 1
ATOM 679 O O . ASP A 1 94 ? -1.529 0.787 8.942 1.00 78.94 94 ASP A O 1
ATOM 683 N N . ARG A 1 95 ? -3.475 1.776 9.417 1.00 77.69 95 ARG A N 1
ATOM 684 C CA . ARG A 1 95 ? -4.200 0.516 9.636 1.00 77.69 95 ARG A CA 1
ATOM 685 C C . ARG A 1 95 ? -4.329 -0.298 8.360 1.00 77.69 95 ARG A C 1
ATOM 687 O O . ARG A 1 95 ? -4.115 -1.504 8.383 1.00 77.69 95 ARG A O 1
ATOM 694 N N . GLU A 1 96 ? -4.681 0.346 7.261 1.00 78.69 96 GLU A N 1
ATOM 695 C CA . GLU A 1 96 ? -4.763 -0.291 5.955 1.00 78.69 96 GLU A CA 1
ATOM 696 C C . GLU A 1 96 ? -3.375 -0.667 5.428 1.00 78.69 96 GLU A C 1
ATOM 698 O O . GLU A 1 96 ? -3.219 -1.738 4.846 1.00 78.69 96 GLU A O 1
ATOM 703 N N . ALA A 1 97 ? -2.360 0.158 5.696 1.00 79.88 97 ALA A N 1
ATOM 704 C CA . ALA A 1 97 ? -0.970 -0.177 5.410 1.00 79.88 97 ALA A CA 1
ATOM 705 C C . ALA A 1 97 ? -0.505 -1.406 6.208 1.00 79.88 97 ALA A C 1
ATOM 707 O O . ALA A 1 97 ? 0.158 -2.271 5.648 1.00 79.88 97 ALA A O 1
ATOM 708 N N . ALA A 1 98 ? -0.912 -1.536 7.474 1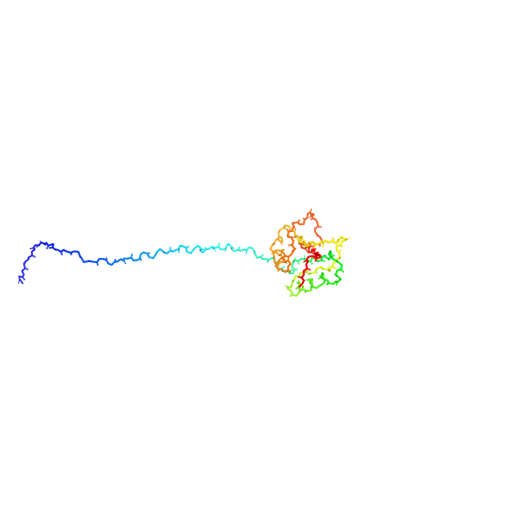.00 80.38 98 ALA A N 1
ATOM 709 C CA . ALA A 1 98 ? -0.631 -2.708 8.298 1.00 80.38 98 ALA A CA 1
ATOM 710 C C . ALA A 1 98 ? -1.290 -3.975 7.736 1.00 80.38 98 ALA A C 1
ATOM 712 O O . ALA A 1 98 ? -0.628 -5.002 7.634 1.00 80.38 98 ALA A O 1
ATOM 713 N N . VAL A 1 99 ? -2.548 -3.903 7.290 1.00 78.12 99 VAL A N 1
ATOM 714 C CA . VAL A 1 99 ? -3.206 -5.034 6.604 1.00 78.12 99 VAL A CA 1
ATOM 715 C C . VAL A 1 99 ? -2.458 -5.400 5.320 1.00 78.12 99 VAL A C 1
ATOM 717 O O . VAL A 1 99 ? -2.234 -6.575 5.043 1.00 78.12 99 VAL A O 1
ATOM 720 N N . LEU A 1 100 ? -2.018 -4.403 4.549 1.00 76.38 100 LEU A N 1
ATOM 721 C CA . LEU A 1 100 ? -1.228 -4.648 3.343 1.00 76.38 100 LEU A CA 1
ATOM 722 C C . LEU A 1 100 ? 0.147 -5.230 3.643 1.00 76.38 100 LEU A C 1
ATOM 724 O O . LEU A 1 100 ? 0.631 -6.051 2.872 1.00 76.38 100 LEU A O 1
ATOM 728 N N . SER A 1 101 ? 0.745 -4.870 4.773 1.00 79.94 101 SER A N 1
ATOM 729 C CA . SER A 1 101 ? 1.994 -5.473 5.225 1.00 79.94 101 SER A CA 1
ATOM 730 C C . SER A 1 101 ? 1.837 -6.943 5.603 1.00 79.94 101 SER A C 1
ATOM 732 O O . SER A 1 101 ? 2.796 -7.693 5.506 1.00 79.94 101 SER A O 1
ATOM 734 N N . GLU A 1 102 ? 0.628 -7.405 5.948 1.00 80.44 102 GLU A N 1
ATOM 735 C CA . GLU A 1 102 ? 0.379 -8.846 6.099 1.00 80.44 102 GLU A CA 1
ATOM 736 C C . GLU A 1 102 ? 0.408 -9.577 4.749 1.00 80.44 102 GLU A C 1
ATOM 738 O O . GLU A 1 102 ? 0.773 -10.748 4.698 1.00 80.44 102 GLU A O 1
ATOM 743 N N . GLN A 1 103 ? 0.042 -8.895 3.658 1.00 75.19 103 GLN A N 1
ATOM 744 C CA . GLN A 1 103 ? 0.126 -9.431 2.290 1.00 75.19 103 GLN A CA 1
ATOM 745 C C . GLN A 1 103 ? 1.522 -9.249 1.672 1.00 75.19 103 GLN A C 1
ATOM 747 O O . GLN A 1 103 ? 1.891 -9.950 0.732 1.00 75.19 103 GLN A O 1
ATOM 752 N N . ALA A 1 104 ? 2.299 -8.299 2.192 1.00 74.94 104 ALA A N 1
ATOM 753 C CA . ALA A 1 104 ? 3.665 -8.009 1.786 1.00 74.94 104 ALA A CA 1
ATOM 754 C C . ALA A 1 104 ? 4.565 -7.838 3.023 1.00 74.94 104 ALA A C 1
ATOM 756 O O . ALA A 1 104 ? 4.963 -6.715 3.341 1.00 74.94 104 ALA A O 1
ATOM 757 N N . PRO A 1 105 ? 4.899 -8.939 3.727 1.00 76.00 105 PRO A N 1
ATOM 758 C CA . PRO A 1 105 ? 5.695 -8.886 4.957 1.00 76.00 105 PRO A CA 1
ATOM 759 C C . PRO A 1 105 ? 7.137 -8.426 4.715 1.00 76.00 105 PRO A C 1
ATOM 761 O O . PRO A 1 105 ? 7.778 -7.902 5.622 1.00 76.00 105 PRO A O 1
ATOM 764 N N . ASP A 1 106 ? 7.637 -8.578 3.487 1.00 78.44 106 ASP A N 1
ATOM 765 C CA . ASP A 1 106 ? 8.936 -8.064 3.043 1.00 78.44 106 ASP A CA 1
ATOM 766 C C . ASP A 1 106 ? 8.931 -6.557 2.752 1.00 78.44 106 ASP A C 1
ATOM 768 O O . ASP A 1 106 ? 9.958 -6.008 2.341 1.00 78.44 106 ASP A O 1
ATOM 772 N N . ALA A 1 107 ? 7.785 -5.887 2.903 1.00 83.06 107 ALA A N 1
ATOM 773 C CA . ALA A 1 107 ? 7.658 -4.473 2.620 1.00 83.06 107 ALA A CA 1
ATOM 774 C C . ALA A 1 107 ? 7.757 -3.612 3.881 1.00 83.06 107 ALA A C 1
ATOM 776 O O . ALA A 1 107 ? 7.044 -3.807 4.864 1.00 83.06 107 ALA A O 1
ATOM 777 N N . GLU A 1 108 ? 8.624 -2.605 3.831 1.00 86.44 108 GLU A N 1
ATOM 778 C CA . GLU A 1 108 ? 8.782 -1.647 4.921 1.00 86.44 108 GLU A CA 1
ATOM 779 C C . GLU A 1 108 ? 7.652 -0.611 4.897 1.00 86.44 108 GLU A C 1
ATOM 781 O O . GLU A 1 108 ? 7.437 0.048 3.880 1.00 86.44 108 GLU A O 1
ATOM 786 N N . LEU A 1 109 ? 6.934 -0.429 6.008 1.00 88.25 109 LEU A N 1
ATOM 787 C CA . LEU A 1 109 ? 5.926 0.627 6.118 1.00 88.25 109 LEU A CA 1
ATOM 788 C C . LEU A 1 109 ? 6.603 1.965 6.391 1.00 88.25 109 LEU A C 1
ATOM 790 O O . LEU A 1 109 ? 7.155 2.193 7.467 1.00 88.25 109 LEU A O 1
ATOM 794 N N . VAL A 1 110 ? 6.478 2.883 5.444 1.00 87.94 110 VAL A N 1
ATOM 795 C CA . VAL A 1 110 ? 7.063 4.217 5.525 1.00 87.94 110 VAL A CA 1
ATOM 796 C C . VAL A 1 110 ? 5.971 5.256 5.303 1.00 87.94 110 VAL A C 1
ATOM 798 O O . VAL A 1 110 ? 5.142 5.134 4.403 1.00 87.94 110 VAL A O 1
ATOM 801 N N . LEU A 1 111 ? 5.955 6.309 6.118 1.00 85.81 111 LEU A N 1
ATOM 802 C CA . LEU A 1 111 ? 5.038 7.422 5.895 1.00 85.81 111 LEU A CA 1
ATOM 803 C C . LEU A 1 111 ? 5.403 8.105 4.570 1.00 85.81 111 LEU A C 1
ATOM 805 O O . LEU A 1 111 ? 6.571 8.422 4.341 1.00 85.81 111 LEU A O 1
ATOM 809 N N . PHE A 1 112 ? 4.426 8.330 3.693 1.00 81.31 112 PHE A N 1
ATOM 810 C CA . PHE A 1 112 ? 4.672 8.977 2.410 1.00 81.31 112 PHE A CA 1
ATOM 811 C C . PHE A 1 112 ? 5.260 10.380 2.662 1.00 81.31 112 PHE A C 1
ATOM 813 O O . PHE A 1 112 ? 4.605 11.198 3.310 1.00 81.31 112 PHE A O 1
ATOM 820 N N . PRO A 1 113 ? 6.474 10.690 2.166 1.00 73.81 113 PRO A N 1
ATOM 821 C CA . PRO A 1 113 ? 7.182 11.926 2.516 1.00 73.81 113 PRO A CA 1
ATOM 822 C C . PRO A 1 113 ? 6.629 13.182 1.818 1.00 73.81 113 PRO A C 1
ATOM 824 O O . PRO A 1 113 ? 7.211 14.259 1.939 1.00 73.81 113 PRO A O 1
ATOM 827 N N . GLY A 1 114 ? 5.544 13.060 1.047 1.00 68.00 114 GLY A N 1
ATOM 828 C CA . GLY A 1 114 ? 4.945 14.150 0.278 1.00 68.00 114 GLY A CA 1
ATOM 829 C C . GLY A 1 114 ? 3.574 14.584 0.794 1.00 68.00 114 GLY A C 1
ATOM 830 O O . GLY A 1 114 ? 2.829 13.807 1.378 1.00 68.00 114 GLY A O 1
ATOM 831 N N . ASP A 1 115 ? 3.217 15.832 0.500 1.00 60.78 115 ASP A N 1
ATOM 832 C CA . ASP A 1 115 ? 1.935 16.436 0.897 1.00 60.78 115 ASP A CA 1
ATOM 833 C C . ASP A 1 115 ? 0.767 16.004 -0.021 1.00 60.78 115 ASP A C 1
ATOM 835 O O . ASP A 1 115 ? -0.393 15.973 0.380 1.00 60.78 115 ASP A O 1
ATOM 839 N N . ALA A 1 116 ? 1.083 15.607 -1.264 1.00 60.44 116 ALA A N 1
ATOM 840 C CA . ALA A 1 116 ? 0.122 15.213 -2.298 1.00 60.44 116 ALA A CA 1
ATOM 841 C C . ALA A 1 116 ? 0.401 13.787 -2.817 1.00 60.44 116 ALA A C 1
ATOM 843 O O . ALA A 1 116 ? 0.998 13.602 -3.883 1.00 60.44 116 ALA A O 1
ATOM 844 N N . PRO A 1 117 ? -0.001 12.758 -2.065 1.00 70.31 117 PRO A N 1
ATOM 845 C CA . PRO A 1 117 ? 0.088 11.370 -2.500 1.00 70.31 117 PRO A CA 1
ATOM 846 C C . PRO A 1 117 ? -0.798 11.130 -3.737 1.00 70.31 117 PRO A C 1
ATOM 848 O O . PRO A 1 117 ? -1.938 11.592 -3.798 1.00 70.31 117 PRO A O 1
ATOM 851 N N . ARG A 1 118 ? -0.303 10.374 -4.732 1.00 69.25 118 ARG A N 1
ATOM 852 C CA . ARG A 1 118 ? -1.119 9.952 -5.897 1.00 69.25 118 ARG A CA 1
ATOM 853 C C . ARG A 1 118 ? -2.246 8.993 -5.497 1.00 69.25 118 ARG A C 1
ATOM 855 O O . ARG A 1 118 ? -3.274 8.940 -6.165 1.00 69.25 118 ARG A O 1
ATOM 862 N N . ALA A 1 119 ? -2.037 8.250 -4.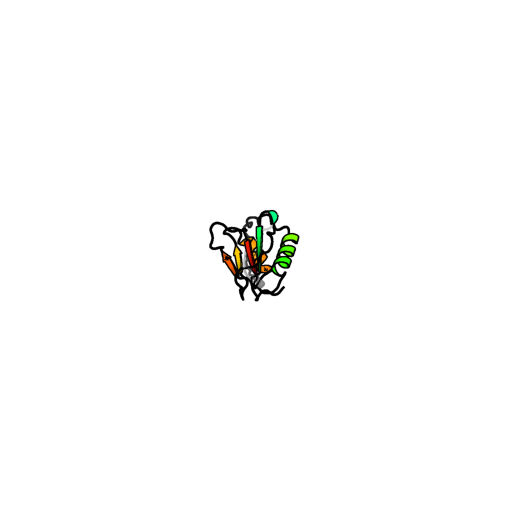415 1.00 79.75 119 ALA A N 1
ATOM 863 C CA . ALA A 1 119 ? -2.998 7.359 -3.786 1.00 79.75 119 ALA A CA 1
ATOM 864 C C . ALA A 1 119 ? -2.728 7.324 -2.272 1.00 79.75 119 ALA A C 1
ATOM 866 O O . ALA A 1 119 ? -1.564 7.425 -1.883 1.00 79.75 119 ALA A O 1
ATOM 867 N N . PRO A 1 120 ? -3.754 7.176 -1.413 1.00 80.56 120 PRO A N 1
ATOM 868 C CA . PRO A 1 120 ? -3.569 7.160 0.038 1.00 80.56 120 PRO A CA 1
ATOM 869 C C . PRO A 1 120 ? -2.633 6.050 0.529 1.00 80.56 120 PRO A C 1
ATOM 871 O O . PRO A 1 120 ? -2.023 6.199 1.588 1.00 80.56 120 PRO A O 1
ATOM 874 N N . ILE A 1 121 ? -2.482 4.971 -0.243 1.00 84.94 121 ILE A N 1
ATOM 875 C CA . ILE A 1 121 ? -1.447 3.962 -0.030 1.00 84.94 121 ILE A CA 1
ATOM 876 C C . ILE A 1 121 ? -0.780 3.662 -1.366 1.00 84.94 121 ILE A C 1
ATOM 878 O O . ILE A 1 121 ? -1.446 3.459 -2.380 1.00 84.94 121 ILE A O 1
ATOM 882 N N . THR A 1 122 ? 0.544 3.650 -1.367 1.00 87.00 122 THR A N 1
ATOM 883 C CA . THR A 1 122 ? 1.381 3.311 -2.508 1.00 87.00 122 THR A CA 1
ATOM 884 C C . THR A 1 122 ? 2.315 2.176 -2.110 1.00 87.00 122 THR A C 1
ATOM 886 O O . THR A 1 122 ? 3.205 2.361 -1.292 1.00 87.00 122 THR A O 1
ATOM 889 N N . VAL A 1 123 ? 2.116 0.997 -2.682 1.00 85.38 123 VAL A N 1
ATOM 890 C CA . VAL A 1 123 ? 2.925 -0.193 -2.415 1.00 85.38 123 VAL A CA 1
ATOM 891 C C . VAL A 1 123 ? 3.975 -0.314 -3.503 1.00 85.38 123 VAL A C 1
ATOM 893 O O . VAL A 1 123 ? 3.628 -0.528 -4.656 1.00 85.38 123 VAL A O 1
ATOM 896 N N . VAL A 1 124 ? 5.247 -0.177 -3.160 1.00 87.50 124 VAL A N 1
ATOM 897 C CA . VAL A 1 124 ? 6.371 -0.401 -4.066 1.00 87.50 124 VAL A CA 1
ATOM 898 C C . VAL A 1 124 ? 6.894 -1.814 -3.849 1.00 87.50 124 VAL A C 1
ATOM 900 O O . VAL A 1 124 ? 7.451 -2.121 -2.799 1.00 87.50 124 VAL A O 1
ATOM 903 N N . LEU A 1 125 ? 6.697 -2.687 -4.830 1.00 85.19 125 LEU A N 1
ATOM 904 C CA . LEU A 1 125 ? 7.139 -4.077 -4.781 1.00 85.19 125 LEU A CA 1
ATOM 905 C C . LEU A 1 125 ? 8.549 -4.163 -5.364 1.00 85.19 125 LEU A C 1
ATOM 907 O O . LEU A 1 125 ? 8.748 -3.885 -6.547 1.00 85.19 125 LEU A O 1
ATOM 911 N N . GLY A 1 126 ? 9.515 -4.494 -4.512 1.00 82.75 126 GLY A N 1
ATOM 912 C CA . GLY A 1 126 ? 10.915 -4.717 -4.863 1.00 82.75 126 GLY A CA 1
ATOM 913 C C . GLY A 1 126 ? 11.219 -6.190 -5.131 1.00 82.75 126 GLY A C 1
ATOM 914 O O . GLY A 1 126 ? 10.359 -7.058 -4.979 1.00 82.75 126 GLY A O 1
ATOM 915 N N . ALA A 1 127 ? 12.451 -6.486 -5.549 1.00 78.06 127 ALA A N 1
ATOM 916 C CA . ALA A 1 127 ? 12.867 -7.836 -5.941 1.00 78.06 127 ALA A CA 1
ATOM 917 C C . ALA A 1 127 ? 12.826 -8.849 -4.778 1.00 78.06 127 ALA A C 1
ATOM 919 O O . ALA A 1 127 ? 12.830 -10.057 -5.017 1.00 78.06 127 ALA A O 1
ATOM 920 N N . SER A 1 128 ? 12.771 -8.363 -3.535 1.00 73.38 128 SER A N 1
ATOM 921 C CA . SER A 1 128 ? 12.570 -9.156 -2.324 1.00 73.38 128 SER A CA 1
ATOM 922 C C . SER A 1 128 ? 11.171 -9.749 -2.216 1.00 73.38 128 SER A C 1
ATOM 924 O O . SER A 1 128 ? 11.012 -10.757 -1.533 1.00 73.38 128 SER A O 1
ATOM 926 N N . TYR A 1 129 ? 10.166 -9.158 -2.871 1.00 70.31 129 TYR A N 1
ATOM 927 C CA . TYR A 1 129 ? 8.799 -9.651 -2.786 1.00 70.31 129 TYR A CA 1
ATOM 928 C C . TYR A 1 129 ? 8.667 -10.997 -3.494 1.00 70.31 129 TYR A C 1
ATOM 930 O O . TYR A 1 129 ? 8.979 -11.136 -4.681 1.00 70.31 129 TYR A O 1
ATOM 938 N N . ARG A 1 130 ? 8.177 -11.990 -2.755 1.00 64.12 130 ARG A N 1
ATOM 939 C CA . ARG A 1 130 ? 7.802 -13.298 -3.281 1.00 64.12 130 ARG A CA 1
ATOM 940 C C . ARG A 1 130 ? 6.318 -13.515 -3.020 1.00 64.12 130 ARG A C 1
ATOM 942 O O . ARG A 1 130 ? 5.901 -13.482 -1.868 1.00 64.12 130 ARG A O 1
ATOM 949 N N . GLU A 1 131 ? 5.570 -13.682 -4.109 1.00 56.44 131 GLU A N 1
ATOM 950 C CA . GLU A 1 131 ? 4.149 -14.065 -4.121 1.00 56.44 131 GLU A CA 1
ATOM 951 C C . GLU A 1 131 ? 3.911 -15.478 -3.562 1.00 56.44 131 GLU A C 1
ATOM 953 O O . GLU A 1 131 ? 4.807 -16.346 -3.724 1.00 56.44 131 GLU A O 1
#

Sequence (131 aa):
MATTGAPPATDAPTTTAPTTTTTAVPTTTTTEAPRPPVRPPSQVGVLVLNATSVAGLAGRFTDELAGLGYRTVPPDNHPENLDSSVIWYVEGYDREAAVLSEQAPDAELVLFPGDAPRAPITVVLGASYRE

Radius of gyration: 32.39 Å; chains: 1; bounding box: 57×46×102 Å

pLDDT: mean 70.63, std 14.78, range [35.94, 88.31]

Foldseek 3Di:
DDDDDDDDDDDDDDDDDPPPPPPPDPPPPVPPDPPDDQPQLCQFEEEEEELDPDPCPSVVLLVVSVVVVHNYDPHYYDPHADQFKEKEAAPPNVVVSVVVCVVVVRYHYDHHPDPDDPGRIYIYDHNNGDD

Secondary structure (DSSP, 8-state):
----------------------------------PPPPPPGGG-EEEEEE-SS-TTHHHHHHHHHHHTT-EEPPPEE-SS--SSEEEEE-TT-HHHHHHHHHH-TTEEEEE-SSSS-SSSEEEEE-TT---